Protein AF-K1YB37-F1 (afdb_monomer_lite)

pLDDT: mean 84.95, std 10.15, range [47.78, 96.25]

Sequence (85 aa):
MDRRLGLATLRPIWPGADRLENLKSHLHLMHREGLISVFFEMDLGSSWQAEFTPALLGLGFTPRILLPHAGTGDLLIFERTGESS

Radius of gyration: 12.68 Å; chains: 1; bounding box: 31×20×36 Å

Secondary structure (DSSP, 8-state):
-BTTTTEEEE---S--S-HHHHHHHHHHHHHHTT--EEEEEEETTSGGGGGGHHHHHHTT-EEEEEETTSSSSPEEEEEEEPP--

Foldseek 3Di:
DDLVVLEEEDEDPDDDVPLLVVVVVVVVVSVVSSSQKYKYKADPLDVSSCVCVVSCVVVPWDFDDWAAPPPNGIITMTMDGHDPD

Structure (mmCIF, N/CA/C/O backbone):
data_AF-K1YB37-F1
#
_entry.id   AF-K1YB37-F1
#
loop_
_atom_site.group_PDB
_atom_site.id
_atom_site.type_symbol
_atom_site.label_atom_id
_atom_site.label_alt_id
_atom_site.label_comp_id
_atom_site.label_asym_id
_atom_site.label_entity_id
_atom_site.label_seq_id
_atom_site.pdbx_PDB_ins_code
_atom_site.Cartn_x
_atom_site.Cartn_y
_atom_site.Cartn_z
_atom_site.occupancy
_atom_site.B_iso_or_equiv
_atom_site.auth_seq_id
_atom_site.auth_comp_id
_atom_site.auth_asym_id
_atom_site.auth_atom_id
_atom_site.pdbx_PDB_model_num
ATOM 1 N N . MET A 1 1 ? -6.348 11.365 1.312 1.00 68.50 1 MET A N 1
ATOM 2 C CA . MET A 1 1 ? -6.973 10.851 2.546 1.00 68.50 1 MET A CA 1
ATOM 3 C C . MET A 1 1 ? -8.406 11.331 2.548 1.00 68.50 1 MET A C 1
ATOM 5 O O . MET A 1 1 ? -8.616 12.516 2.316 1.00 68.50 1 MET A O 1
ATOM 9 N N . ASP A 1 2 ? -9.361 10.438 2.762 1.00 73.81 2 ASP A N 1
ATOM 10 C CA . ASP A 1 2 ? -10.766 10.789 2.945 1.00 73.81 2 ASP A CA 1
ATOM 11 C C . ASP A 1 2 ? -11.134 10.532 4.408 1.00 73.81 2 ASP A C 1
ATOM 13 O O . ASP A 1 2 ? -11.425 9.408 4.818 1.00 73.81 2 ASP A O 1
ATOM 17 N N . ARG A 1 3 ? -11.085 11.596 5.216 1.00 67.88 3 ARG A N 1
ATOM 18 C CA . ARG A 1 3 ? -11.396 11.531 6.651 1.00 67.88 3 ARG A CA 1
ATOM 19 C C . ARG A 1 3 ? -12.865 11.217 6.927 1.00 67.88 3 ARG A C 1
ATOM 21 O O . ARG A 1 3 ? -13.172 10.726 8.005 1.00 67.88 3 ARG A O 1
ATOM 28 N N . ARG A 1 4 ? -13.769 11.473 5.976 1.00 72.88 4 ARG A N 1
ATOM 29 C CA . ARG A 1 4 ? -15.201 11.191 6.135 1.00 72.88 4 ARG A CA 1
ATOM 30 C C . ARG A 1 4 ? -15.490 9.696 5.999 1.00 72.88 4 ARG A C 1
ATOM 32 O O . ARG A 1 4 ? -16.430 9.206 6.612 1.00 72.88 4 ARG A O 1
ATOM 39 N N . LEU A 1 5 ? -1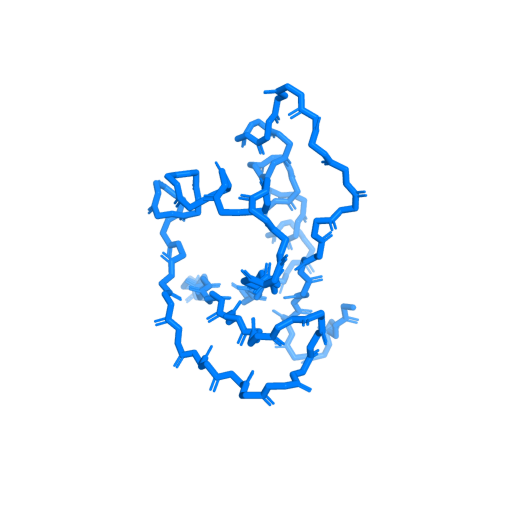4.674 8.995 5.211 1.00 74.69 5 LEU A N 1
ATOM 40 C CA . LEU A 1 5 ? -14.721 7.543 5.025 1.00 74.69 5 LEU A CA 1
ATOM 41 C C . LEU A 1 5 ? -13.717 6.782 5.910 1.00 74.69 5 LEU A C 1
ATOM 43 O O . LEU A 1 5 ? -13.667 5.558 5.849 1.00 74.69 5 LEU A O 1
ATOM 47 N N . GLY A 1 6 ? -12.904 7.484 6.709 1.00 79.88 6 GLY A N 1
ATOM 48 C CA . GLY A 1 6 ? -11.855 6.864 7.525 1.00 79.88 6 GLY A CA 1
ATOM 49 C C . GLY A 1 6 ? -10.769 6.182 6.685 1.00 79.88 6 GLY A C 1
ATOM 50 O O . GLY A 1 6 ? -10.237 5.152 7.100 1.00 79.88 6 GLY A O 1
ATOM 51 N N . LEU A 1 7 ? -10.471 6.724 5.496 1.00 84.94 7 LEU A N 1
ATOM 52 C CA . LEU A 1 7 ? -9.688 6.041 4.470 1.00 84.94 7 LEU A CA 1
ATOM 53 C C . LEU A 1 7 ? -8.412 6.783 4.055 1.00 84.94 7 LEU A C 1
ATOM 55 O O . LEU A 1 7 ? -8.405 7.990 3.783 1.00 84.94 7 LEU A O 1
ATOM 59 N N . ALA A 1 8 ? -7.326 6.032 3.913 1.00 88.94 8 ALA A N 1
ATOM 60 C CA . ALA A 1 8 ? -6.061 6.505 3.375 1.00 88.94 8 ALA A CA 1
ATOM 61 C C . ALA A 1 8 ? -5.542 5.618 2.243 1.00 88.94 8 ALA A C 1
ATOM 63 O O . ALA A 1 8 ? -5.727 4.410 2.264 1.00 88.94 8 ALA A O 1
ATOM 64 N N . THR A 1 9 ? -4.817 6.222 1.302 1.00 90.38 9 THR A N 1
ATOM 65 C CA . THR A 1 9 ? -4.089 5.506 0.249 1.00 90.38 9 THR A CA 1
ATOM 66 C C . THR A 1 9 ? -2.625 5.909 0.307 1.00 90.38 9 THR A C 1
ATOM 68 O O . THR A 1 9 ? -2.308 7.100 0.275 1.00 90.38 9 THR A O 1
ATOM 71 N N . LEU A 1 10 ? -1.748 4.917 0.388 1.00 91.06 10 LEU A N 1
ATOM 72 C CA . LEU A 1 10 ? -0.301 5.053 0.351 1.00 91.06 10 LEU A CA 1
ATOM 73 C C . LEU A 1 10 ? 0.220 4.706 -1.040 1.00 91.06 10 LEU A C 1
ATOM 75 O O . LEU A 1 10 ? -0.191 3.711 -1.636 1.00 91.06 10 LEU A O 1
ATOM 79 N N . ARG A 1 11 ? 1.148 5.530 -1.532 1.00 89.38 11 ARG A N 1
ATOM 80 C CA . ARG A 1 11 ? 1.868 5.317 -2.790 1.00 89.38 11 ARG A CA 1
ATOM 81 C C . ARG A 1 11 ? 3.370 5.404 -2.524 1.00 89.38 11 ARG A C 1
ATOM 83 O O . ARG A 1 11 ? 3.806 6.401 -1.941 1.00 89.38 11 ARG A O 1
ATOM 90 N N . PRO A 1 12 ? 4.167 4.399 -2.912 1.00 86.69 12 PRO A N 1
ATOM 91 C CA . PRO A 1 12 ? 5.611 4.457 -2.759 1.00 86.69 12 PRO A CA 1
ATOM 92 C C . PRO A 1 12 ? 6.197 5.484 -3.737 1.00 86.69 12 PRO A C 1
ATOM 94 O O . PRO A 1 12 ? 5.964 5.416 -4.938 1.00 86.69 12 PRO A O 1
ATOM 97 N N . ILE A 1 13 ? 6.977 6.436 -3.219 1.00 82.81 13 ILE A N 1
ATOM 98 C CA . ILE A 1 13 ? 7.650 7.465 -4.034 1.00 82.81 13 ILE A CA 1
ATOM 99 C C . ILE A 1 13 ? 9.148 7.202 -4.211 1.00 82.81 13 ILE A C 1
ATOM 101 O O . ILE A 1 13 ? 9.734 7.681 -5.174 1.00 82.81 13 ILE A O 1
ATOM 105 N N . TRP A 1 14 ? 9.770 6.452 -3.294 1.00 75.38 14 TRP A N 1
ATOM 106 C CA . TRP A 1 14 ? 11.195 6.119 -3.332 1.00 75.38 14 TRP A CA 1
ATOM 107 C C . TRP A 1 14 ? 11.504 4.867 -2.494 1.00 75.38 14 TRP A C 1
ATOM 109 O O . TRP A 1 14 ? 10.890 4.676 -1.437 1.00 75.38 14 TRP A O 1
ATOM 119 N N . PRO A 1 15 ? 12.486 4.041 -2.897 1.00 65.44 15 PRO A N 1
ATOM 120 C CA . PRO A 1 15 ? 13.018 2.971 -2.062 1.00 65.44 1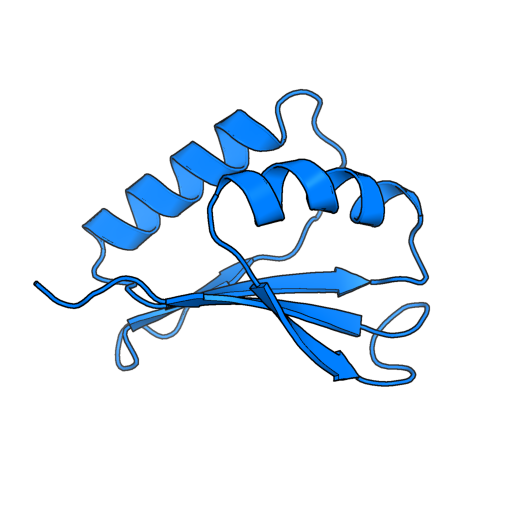5 PRO A CA 1
ATOM 121 C C . PRO A 1 15 ? 13.908 3.553 -0.950 1.00 65.44 15 PRO A C 1
ATOM 123 O O . PRO A 1 15 ? 15.122 3.640 -1.093 1.00 65.44 15 PRO A O 1
ATOM 126 N N . GLY A 1 16 ? 13.319 3.951 0.180 1.00 66.69 16 GLY A N 1
ATOM 127 C CA . GLY A 1 16 ? 14.091 4.191 1.409 1.00 66.69 16 GLY A CA 1
ATOM 128 C C . GLY A 1 16 ? 14.635 2.875 1.979 1.00 66.69 16 GLY A C 1
ATOM 129 O O . GLY A 1 16 ? 14.047 1.829 1.719 1.00 66.69 16 GLY A O 1
ATOM 130 N N . ALA A 1 17 ? 15.728 2.897 2.747 1.00 65.56 17 ALA A N 1
ATOM 131 C CA . ALA A 1 17 ? 16.236 1.697 3.429 1.00 65.56 17 ALA A CA 1
ATOM 132 C C . ALA A 1 17 ? 15.274 1.217 4.539 1.00 65.56 17 ALA A C 1
ATOM 134 O O . ALA A 1 17 ? 15.066 0.019 4.715 1.00 65.56 17 ALA A O 1
ATOM 135 N N . ASP A 1 18 ? 14.575 2.152 5.190 1.00 7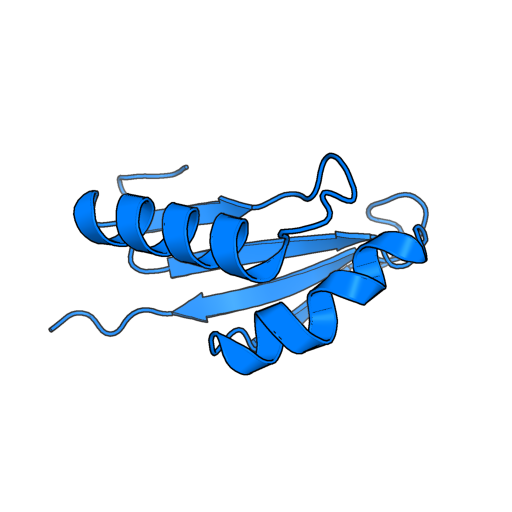2.88 18 ASP A N 1
ATOM 136 C CA . ASP A 1 18 ? 13.740 1.893 6.372 1.00 72.88 18 ASP A CA 1
ATOM 137 C C . ASP A 1 18 ? 12.250 1.737 6.027 1.00 72.88 18 ASP A C 1
ATOM 139 O O . ASP A 1 18 ? 11.363 2.340 6.635 1.00 72.88 18 ASP A O 1
ATOM 143 N N . ARG A 1 19 ? 11.942 0.936 5.000 1.00 73.00 19 ARG A N 1
ATOM 144 C CA . ARG A 1 19 ? 10.578 0.815 4.431 1.00 73.00 19 ARG A CA 1
ATOM 145 C C . ARG A 1 19 ? 9.549 0.354 5.457 1.00 73.00 19 ARG A C 1
ATOM 147 O O . ARG A 1 19 ? 8.436 0.872 5.488 1.00 73.00 19 ARG A O 1
ATOM 154 N N . LEU A 1 20 ? 9.929 -0.604 6.303 1.00 75.38 20 LEU A N 1
ATOM 155 C CA . LEU A 1 20 ? 9.052 -1.171 7.325 1.00 75.38 20 LEU A CA 1
ATOM 156 C C . LEU A 1 20 ? 8.781 -0.180 8.463 1.00 75.38 20 LEU A C 1
ATOM 158 O O . LEU A 1 20 ? 7.634 -0.032 8.880 1.00 75.38 20 LEU A O 1
ATOM 162 N N . GLU A 1 21 ? 9.813 0.493 8.972 1.00 80.81 21 GLU A N 1
ATOM 163 C CA . GLU A 1 21 ? 9.658 1.474 10.054 1.00 80.81 21 GLU A CA 1
ATOM 164 C C . GLU A 1 21 ? 8.901 2.716 9.595 1.00 80.81 21 GLU A C 1
ATOM 166 O O . GLU A 1 21 ? 8.031 3.210 10.318 1.00 80.81 21 GLU A O 1
ATOM 171 N N . ASN A 1 22 ? 9.160 3.174 8.369 1.00 83.88 22 ASN A N 1
ATOM 172 C CA . ASN A 1 22 ? 8.415 4.274 7.777 1.00 83.88 22 ASN A CA 1
ATOM 173 C C . ASN A 1 22 ? 6.930 3.902 7.632 1.00 83.88 22 ASN A C 1
ATOM 175 O O . ASN A 1 22 ? 6.060 4.626 8.118 1.00 83.88 22 ASN A O 1
ATOM 179 N N . LEU A 1 23 ? 6.633 2.716 7.084 1.00 85.12 23 LEU A N 1
ATOM 180 C CA . LEU A 1 23 ? 5.257 2.246 6.931 1.00 85.12 23 LEU A CA 1
ATOM 181 C C . LEU A 1 23 ? 4.544 2.107 8.288 1.00 85.12 23 LEU A C 1
ATOM 183 O O . LEU A 1 23 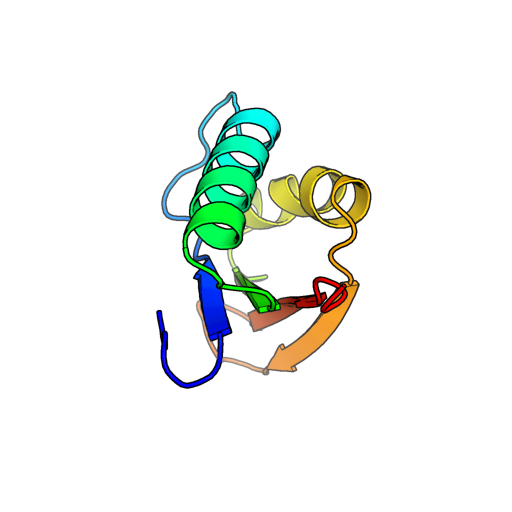? 3.420 2.581 8.434 1.00 85.12 23 LEU A O 1
ATOM 187 N N . LYS A 1 24 ? 5.207 1.551 9.313 1.00 85.88 24 LYS A N 1
ATOM 188 C CA . LYS A 1 24 ? 4.676 1.483 10.689 1.00 85.88 24 LYS A CA 1
ATOM 189 C C . LYS A 1 24 ? 4.360 2.861 11.265 1.00 85.88 24 LYS A C 1
ATOM 191 O O . LYS A 1 24 ? 3.284 3.052 11.830 1.00 85.88 24 LYS A O 1
ATOM 196 N N . SER A 1 25 ? 5.277 3.812 11.117 1.00 85.44 25 SER A N 1
ATOM 197 C CA . SER A 1 25 ? 5.104 5.173 11.635 1.00 85.44 25 SER A CA 1
ATOM 198 C C . SER A 1 25 ? 3.921 5.869 10.968 1.00 85.44 25 SER A C 1
ATOM 200 O O . SER A 1 25 ? 3.109 6.512 11.635 1.00 85.44 25 SER A O 1
ATOM 202 N N . HIS A 1 26 ? 3.775 5.674 9.658 1.00 86.25 26 HIS A N 1
ATOM 203 C CA . HIS A 1 26 ? 2.676 6.240 8.891 1.00 86.25 26 HIS A CA 1
ATOM 204 C C . HIS A 1 26 ? 1.323 5.625 9.284 1.00 86.25 26 HIS A C 1
ATOM 206 O O . HIS A 1 26 ? 0.353 6.352 9.491 1.00 86.25 26 HIS A O 1
ATOM 212 N N . LEU A 1 27 ? 1.268 4.302 9.481 1.00 85.62 27 LEU A N 1
ATOM 213 C CA . LEU A 1 27 ? 0.079 3.611 9.991 1.00 85.62 27 LEU A CA 1
ATOM 214 C C . LEU A 1 27 ? -0.315 4.084 11.393 1.00 85.62 27 LEU A C 1
ATOM 216 O O . LEU A 1 27 ? -1.498 4.277 11.664 1.00 85.62 27 LEU A O 1
ATOM 220 N N . HIS A 1 28 ? 0.660 4.285 12.283 1.00 86.19 28 HIS A N 1
ATOM 221 C CA . HIS A 1 28 ? 0.401 4.781 13.633 1.00 86.19 28 HIS A CA 1
ATOM 222 C C . HIS A 1 28 ? -0.211 6.187 13.609 1.00 86.19 28 HIS A C 1
ATOM 224 O O . HIS A 1 28 ? -1.189 6.448 14.311 1.00 86.19 28 HIS A O 1
ATOM 230 N N . LEU A 1 29 ? 0.322 7.079 12.767 1.00 85.56 29 LEU A N 1
ATOM 231 C CA . LEU A 1 29 ? -0.238 8.415 12.574 1.00 85.56 29 LEU A CA 1
ATOM 232 C C . LEU A 1 29 ? -1.672 8.346 12.029 1.00 85.56 29 LEU A C 1
ATOM 234 O O . LEU A 1 29 ? -2.565 8.968 12.594 1.00 85.56 29 LEU A O 1
ATOM 238 N N . MET A 1 30 ? -1.907 7.545 10.988 1.00 84.88 30 MET A N 1
ATOM 239 C CA . MET A 1 30 ? -3.232 7.365 10.382 1.00 84.88 30 MET A CA 1
ATOM 240 C C . MET A 1 30 ? -4.265 6.847 11.383 1.00 84.88 30 MET A C 1
ATOM 242 O O . MET A 1 30 ? -5.367 7.387 11.469 1.00 84.88 30 MET A O 1
ATOM 246 N N . HIS A 1 31 ? -3.889 5.860 12.195 1.00 83.44 31 HIS A N 1
ATOM 247 C CA . HIS A 1 31 ? -4.760 5.331 13.235 1.00 83.44 31 HIS A CA 1
ATOM 248 C C . HIS A 1 31 ? -5.134 6.401 14.271 1.00 83.44 31 HIS A C 1
ATOM 250 O O . HIS A 1 31 ? -6.307 6.537 14.614 1.00 83.44 31 HIS A O 1
ATOM 256 N N . ARG A 1 32 ? -4.170 7.224 14.713 1.00 83.19 32 ARG A N 1
ATOM 257 C CA . ARG A 1 32 ? -4.439 8.354 15.621 1.00 83.19 32 ARG A CA 1
ATOM 258 C C . ARG A 1 32 ? -5.380 9.404 15.026 1.00 83.19 32 ARG A C 1
ATOM 260 O O . ARG A 1 32 ? -6.043 10.107 15.781 1.00 83.19 32 ARG A O 1
ATOM 267 N N . GLU A 1 33 ? -5.440 9.517 13.703 1.00 81.81 33 GLU A N 1
ATOM 268 C CA . GLU A 1 33 ? -6.349 10.424 12.995 1.00 81.81 33 GLU A CA 1
ATOM 269 C C . GLU A 1 33 ? -7.721 9.804 12.668 1.00 81.81 33 GLU A C 1
ATOM 271 O O . GLU A 1 33 ? -8.539 10.450 12.013 1.00 81.81 33 GLU A O 1
ATOM 276 N N . GLY A 1 34 ? -7.993 8.569 13.109 1.00 78.94 34 GLY A N 1
ATOM 277 C CA . GLY A 1 34 ? -9.251 7.867 12.829 1.00 78.94 34 GLY A CA 1
ATOM 278 C C . GLY A 1 34 ? -9.334 7.268 11.421 1.00 78.94 34 GLY A C 1
ATOM 279 O O . GLY A 1 34 ? -10.416 6.899 10.967 1.00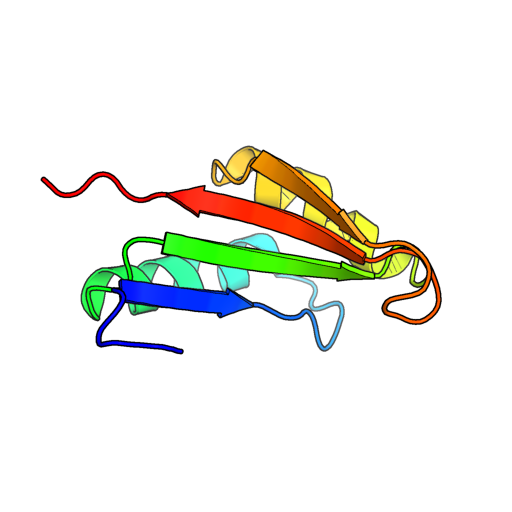 78.94 34 GLY A O 1
ATOM 280 N N . LEU A 1 35 ? -8.206 7.159 10.713 1.00 79.50 35 LEU A N 1
ATOM 281 C CA . LEU A 1 35 ? -8.125 6.489 9.416 1.00 79.50 35 LEU A CA 1
ATOM 282 C C . LEU A 1 35 ? -7.950 4.988 9.658 1.00 79.50 35 LEU A C 1
ATOM 284 O O . LEU A 1 35 ? -6.844 4.473 9.823 1.00 79.50 35 LEU A O 1
ATOM 288 N N . ILE A 1 36 ? -9.088 4.311 9.750 1.00 81.62 36 ILE A N 1
ATOM 289 C CA . ILE A 1 36 ? -9.204 2.885 10.047 1.00 81.62 36 ILE A CA 1
ATOM 290 C C . ILE A 1 36 ? -8.817 2.016 8.854 1.00 81.62 36 ILE A C 1
ATOM 292 O O . ILE A 1 36 ? -8.208 0.974 9.059 1.00 81.62 36 ILE A O 1
ATOM 296 N N . SER A 1 37 ? -9.096 2.437 7.620 1.00 88.19 37 SER A N 1
ATOM 297 C CA . SER A 1 37 ? -8.775 1.646 6.426 1.00 88.19 37 SER A CA 1
ATOM 298 C C . SER A 1 37 ? -7.645 2.278 5.626 1.00 88.19 37 SER A C 1
ATOM 300 O O . SER A 1 37 ? -7.677 3.468 5.304 1.00 88.19 37 SER A O 1
ATOM 302 N N . VAL A 1 38 ? -6.638 1.474 5.290 1.00 92.12 38 VAL A N 1
ATOM 303 C CA . VAL A 1 38 ? -5.469 1.919 4.529 1.00 92.12 38 VAL A CA 1
ATOM 304 C C . VAL A 1 38 ? -5.296 1.045 3.296 1.00 92.12 38 VAL A C 1
ATOM 306 O O . VAL A 1 38 ? -5.171 -0.175 3.401 1.00 92.12 38 VAL A O 1
ATOM 309 N N . PHE A 1 39 ? -5.234 1.681 2.132 1.00 94.50 39 PHE A N 1
ATOM 310 C CA . PHE A 1 39 ? -4.796 1.070 0.888 1.00 94.50 39 PHE A CA 1
ATOM 311 C C . PHE A 1 39 ? -3.324 1.354 0.629 1.00 94.50 39 PHE A C 1
ATOM 313 O O . PHE A 1 39 ? -2.812 2.418 0.980 1.00 94.50 39 PHE A O 1
ATOM 320 N N . PHE A 1 40 ? -2.656 0.424 -0.039 1.00 94.50 40 PHE A N 1
ATOM 321 C CA . PHE A 1 40 ? -1.332 0.630 -0.605 1.00 94.50 40 PHE A CA 1
ATOM 322 C C . PHE A 1 40 ? -1.359 0.233 -2.078 1.00 94.50 40 PHE A C 1
ATOM 324 O O . PHE A 1 40 ? -1.706 -0.899 -2.410 1.00 94.50 40 PHE A O 1
ATOM 331 N N . GLU A 1 41 ? -1.005 1.168 -2.951 1.00 95.62 41 GLU A N 1
ATOM 332 C CA . GLU A 1 41 ? -0.930 0.947 -4.394 1.00 95.62 41 GLU A CA 1
ATOM 333 C C . GLU A 1 41 ? 0.503 0.575 -4.793 1.00 95.62 41 GLU A C 1
ATOM 335 O O . GLU A 1 41 ? 1.446 1.308 -4.491 1.00 95.62 41 GLU A O 1
ATOM 340 N N . MET A 1 42 ? 0.660 -0.564 -5.467 1.00 94.69 42 MET A N 1
ATOM 341 C CA . MET A 1 42 ? 1.936 -1.090 -5.948 1.00 94.69 42 MET A CA 1
ATOM 342 C C . MET A 1 42 ? 1.886 -1.279 -7.465 1.00 94.69 42 MET A C 1
ATOM 344 O O . MET A 1 42 ? 1.107 -2.086 -7.966 1.00 94.69 42 MET A O 1
ATOM 348 N N . ASP A 1 43 ? 2.730 -0.555 -8.194 1.00 93.25 43 ASP A N 1
ATOM 349 C CA . ASP A 1 43 ? 2.907 -0.712 -9.638 1.00 93.25 43 ASP A CA 1
ATOM 350 C C . ASP A 1 43 ? 3.837 -1.898 -9.922 1.00 93.25 43 ASP A C 1
ATOM 352 O O . ASP A 1 43 ? 5.037 -1.853 -9.635 1.00 93.25 43 ASP A O 1
ATOM 356 N N . LEU A 1 44 ? 3.283 -2.963 -10.505 1.00 90.69 44 LEU A N 1
ATOM 357 C CA . LEU A 1 44 ? 4.020 -4.179 -10.851 1.00 90.69 44 LEU A CA 1
ATOM 358 C C . LEU A 1 44 ? 4.967 -3.982 -12.044 1.00 90.69 44 LEU A C 1
ATOM 360 O O . LEU A 1 44 ? 5.862 -4.801 -12.248 1.00 90.69 44 LEU A O 1
ATOM 364 N N . GLY A 1 45 ? 4.832 -2.887 -12.801 1.00 89.69 45 GLY A N 1
ATOM 365 C CA . GLY A 1 45 ? 5.820 -2.476 -13.801 1.00 89.69 45 GLY A CA 1
ATOM 366 C C . GLY A 1 45 ? 7.122 -1.946 -13.187 1.00 89.69 45 GLY A C 1
ATOM 367 O O . GLY A 1 45 ? 8.120 -1.796 -13.890 1.00 89.69 45 GLY A O 1
ATOM 368 N N . SER A 1 46 ? 7.141 -1.691 -11.874 1.00 89.06 46 SER A N 1
ATOM 369 C CA . SER A 1 46 ? 8.284 -1.150 -11.143 1.00 89.06 46 SER A CA 1
ATOM 370 C C . SER A 1 46 ? 8.824 -2.160 -10.126 1.00 89.06 46 SER A C 1
ATOM 372 O O . SER A 1 46 ? 8.389 -2.196 -8.976 1.00 89.06 46 SER A O 1
ATOM 374 N N . SER A 1 47 ? 9.830 -2.947 -10.520 1.00 88.00 47 SER A N 1
ATOM 375 C CA . SER A 1 47 ? 10.362 -4.075 -9.730 1.00 88.00 47 SER A CA 1
ATOM 376 C C . SER A 1 47 ? 10.721 -3.737 -8.277 1.00 88.00 47 SER A C 1
ATOM 378 O O . SER A 1 47 ? 10.428 -4.524 -7.380 1.00 88.00 47 SER A O 1
ATOM 380 N N . TRP A 1 48 ? 11.282 -2.555 -8.009 1.00 88.44 48 TRP A N 1
ATOM 381 C CA . TRP A 1 48 ? 11.643 -2.144 -6.646 1.00 88.44 48 TRP A CA 1
ATOM 382 C C . TRP A 1 48 ? 10.431 -1.938 -5.726 1.00 88.44 48 TRP A C 1
ATOM 384 O O . TRP A 1 48 ? 10.560 -2.037 -4.507 1.00 88.44 48 TRP A O 1
ATOM 394 N N . GLN A 1 49 ? 9.235 -1.670 -6.266 1.00 90.44 49 GLN A N 1
ATOM 395 C CA . GLN A 1 49 ? 8.029 -1.543 -5.443 1.00 90.44 49 GLN A CA 1
ATOM 396 C C . GLN A 1 49 ? 7.600 -2.896 -4.869 1.00 90.44 49 GLN A C 1
ATOM 398 O O . GLN A 1 49 ? 7.076 -2.948 -3.756 1.00 90.44 49 GLN A O 1
ATOM 403 N N . ALA A 1 50 ? 7.904 -4.002 -5.558 1.00 90.06 50 ALA A N 1
ATOM 404 C CA . ALA A 1 50 ? 7.649 -5.347 -5.049 1.00 90.06 50 ALA A CA 1
ATOM 405 C C . ALA A 1 50 ? 8.430 -5.644 -3.754 1.00 90.06 50 ALA A C 1
ATOM 407 O O . ALA A 1 50 ? 7.997 -6.481 -2.958 1.00 90.06 50 ALA A O 1
ATOM 408 N N . GLU A 1 51 ? 9.516 -4.912 -3.476 1.00 89.94 51 GLU A N 1
ATOM 409 C CA . GLU A 1 51 ? 10.285 -5.023 -2.229 1.00 89.94 51 GLU A CA 1
ATOM 410 C C . GLU A 1 51 ? 9.479 -4.609 -0.982 1.00 89.94 51 GLU A C 1
ATOM 412 O O . GLU A 1 51 ? 9.870 -4.940 0.137 1.00 89.94 51 GLU A O 1
ATOM 417 N N . PHE A 1 52 ? 8.336 -3.926 -1.138 1.00 89.56 52 PHE A N 1
ATOM 418 C CA . PHE A 1 52 ? 7.422 -3.629 -0.028 1.00 89.56 52 PHE A CA 1
ATOM 419 C C . PHE A 1 52 ? 6.549 -4.827 0.371 1.00 89.56 52 PHE A C 1
ATOM 421 O O . PHE A 1 52 ? 5.998 -4.824 1.471 1.00 89.56 52 PHE A O 1
ATOM 428 N N . THR A 1 53 ? 6.439 -5.864 -0.468 1.00 92.00 53 THR A N 1
ATOM 429 C CA . THR A 1 53 ? 5.535 -7.007 -0.239 1.00 92.00 53 THR A CA 1
ATOM 430 C C . THR A 1 53 ? 5.737 -7.672 1.128 1.00 92.00 53 THR A C 1
ATOM 432 O O . THR A 1 53 ? 4.749 -7.818 1.850 1.00 92.00 53 THR A O 1
ATOM 435 N N . PRO A 1 54 ? 6.968 -8.016 1.569 1.00 91.19 54 PRO A N 1
ATOM 436 C CA . PRO A 1 54 ? 7.158 -8.641 2.879 1.00 91.19 54 PRO A CA 1
ATOM 437 C C . PRO A 1 54 ? 6.706 -7.741 4.037 1.00 91.19 54 PRO A C 1
ATOM 439 O O . PRO A 1 54 ? 6.094 -8.216 4.993 1.00 91.19 54 PRO A O 1
ATOM 442 N N . ALA A 1 55 ? 6.962 -6.431 3.938 1.00 90.00 55 ALA A N 1
ATOM 443 C CA . ALA A 1 55 ? 6.562 -5.459 4.952 1.00 90.00 55 ALA A CA 1
ATOM 444 C C . ALA A 1 55 ? 5.038 -5.279 5.007 1.00 90.00 55 ALA A C 1
ATOM 446 O O . ALA A 1 55 ? 4.469 -5.229 6.094 1.00 90.00 55 ALA A O 1
ATOM 447 N N . LEU A 1 56 ? 4.374 -5.219 3.850 1.00 92.56 56 LEU A N 1
ATOM 448 C CA . LEU A 1 56 ? 2.919 -5.108 3.747 1.00 92.56 56 LEU A CA 1
ATOM 449 C C . LEU A 1 56 ? 2.231 -6.316 4.387 1.00 92.56 56 LEU A C 1
ATOM 451 O O . LEU A 1 56 ? 1.398 -6.146 5.280 1.00 92.56 56 LEU A O 1
ATOM 455 N N . LEU A 1 57 ? 2.638 -7.528 4.000 1.00 92.19 57 LEU A N 1
ATOM 456 C CA . LEU A 1 57 ? 2.092 -8.765 4.560 1.00 92.19 57 LEU A CA 1
ATOM 457 C C . LEU A 1 57 ? 2.323 -8.843 6.077 1.00 92.19 57 LEU A C 1
ATOM 459 O O . LEU A 1 57 ? 1.395 -9.136 6.827 1.00 92.19 57 LEU A O 1
ATOM 463 N N . GLY A 1 58 ? 3.528 -8.497 6.547 1.00 90.25 58 GLY A N 1
ATOM 464 C CA . GLY A 1 58 ? 3.856 -8.471 7.977 1.00 90.25 58 GLY A CA 1
ATOM 465 C C . GLY A 1 58 ? 3.073 -7.436 8.797 1.00 90.25 58 GLY A C 1
ATOM 466 O O . GLY A 1 58 ? 2.975 -7.572 10.014 1.00 90.25 58 GLY A O 1
ATOM 467 N N . LEU A 1 59 ? 2.495 -6.415 8.156 1.00 90.25 59 LEU A N 1
ATOM 468 C CA . LEU A 1 59 ? 1.650 -5.397 8.795 1.00 90.25 59 LEU A CA 1
ATOM 469 C C . LEU A 1 59 ? 0.146 -5.681 8.668 1.00 90.25 59 LEU A C 1
ATOM 471 O O . LEU A 1 59 ? -0.669 -4.867 9.113 1.00 90.25 59 LEU A O 1
ATOM 475 N N . GLY A 1 60 ? -0.224 -6.829 8.097 1.00 92.12 60 GLY A N 1
ATOM 476 C CA . GLY A 1 60 ? -1.614 -7.251 7.939 1.00 92.12 60 GLY A CA 1
ATOM 477 C C . GLY A 1 60 ? -2.313 -6.651 6.720 1.00 92.12 60 GLY A C 1
ATOM 478 O O . GLY A 1 60 ? -3.540 -6.658 6.663 1.00 92.12 60 GLY A O 1
ATOM 479 N N . PHE A 1 61 ? -1.563 -6.123 5.750 1.00 94.38 61 PHE A N 1
ATOM 480 C CA . PHE A 1 61 ? -2.138 -5.826 4.444 1.00 94.38 61 PHE A CA 1
ATOM 481 C C . PHE A 1 61 ? -2.399 -7.117 3.670 1.00 94.38 61 PHE A C 1
ATOM 483 O O . PHE A 1 61 ? -1.615 -8.065 3.713 1.00 94.38 61 PHE A O 1
ATOM 490 N N . THR A 1 62 ? -3.473 -7.115 2.891 1.00 95.81 62 THR A N 1
ATOM 491 C CA . THR A 1 62 ? -3.867 -8.220 2.015 1.00 95.81 62 THR A CA 1
ATOM 492 C C . THR A 1 62 ? -4.037 -7.708 0.586 1.00 95.81 62 THR A C 1
ATOM 494 O O . THR A 1 62 ? -4.599 -6.628 0.408 1.00 95.81 62 THR A O 1
ATOM 497 N N . PRO A 1 63 ? -3.549 -8.417 -0.446 1.00 95.44 63 PRO A N 1
ATOM 498 C CA . PRO A 1 63 ? -3.818 -8.045 -1.833 1.00 95.44 63 PRO A CA 1
ATOM 499 C C . PRO A 1 63 ? -5.311 -8.234 -2.134 1.00 95.44 63 PRO A C 1
ATOM 501 O O . PRO A 1 63 ? -5.871 -9.290 -1.837 1.00 95.44 63 PRO A O 1
ATOM 504 N N . ARG A 1 64 ? -5.966 -7.219 -2.707 1.00 95.12 64 ARG A N 1
ATOM 505 C CA . ARG A 1 64 ? -7.422 -7.234 -2.947 1.00 95.12 64 ARG A CA 1
ATOM 506 C C . ARG A 1 64 ? -7.819 -7.012 -4.391 1.00 95.12 64 ARG A C 1
ATOM 508 O O . ARG A 1 64 ? -8.756 -7.650 -4.859 1.00 95.12 64 ARG A O 1
ATOM 515 N N . ILE A 1 65 ? -7.143 -6.097 -5.078 1.00 94.50 65 ILE A N 1
ATOM 516 C CA . ILE A 1 65 ? -7.526 -5.677 -6.427 1.00 94.50 65 ILE A CA 1
ATOM 517 C C . ILE A 1 65 ? -6.279 -5.652 -7.297 1.00 94.50 65 ILE A C 1
ATOM 519 O O . ILE A 1 65 ? -5.267 -5.080 -6.905 1.00 94.50 65 ILE A O 1
ATOM 523 N N . LEU A 1 66 ? -6.374 -6.243 -8.483 1.00 94.94 66 LEU A N 1
ATOM 524 C CA . LEU A 1 66 ? -5.405 -6.077 -9.558 1.00 94.94 66 LEU A CA 1
ATOM 525 C C . LEU A 1 66 ? -6.084 -5.279 -10.673 1.00 94.94 66 LEU A C 1
ATOM 527 O O . LEU A 1 66 ? -7.116 -5.706 -11.190 1.00 94.94 66 LEU A O 1
ATOM 531 N N . LEU A 1 67 ? -5.529 -4.121 -11.016 1.00 92.75 67 LEU A N 1
ATOM 532 C CA . LEU A 1 67 ? -6.018 -3.266 -12.092 1.00 92.75 67 LEU A CA 1
ATOM 533 C C . LEU A 1 67 ? -5.054 -3.347 -13.281 1.00 92.75 67 LEU A C 1
ATOM 535 O O . LEU A 1 67 ? -3.917 -2.879 -13.163 1.00 92.75 67 LEU A O 1
ATOM 539 N N . PRO A 1 68 ? -5.483 -3.917 -14.419 1.00 91.88 68 PRO A N 1
ATOM 540 C CA . PRO A 1 68 ? -4.640 -3.997 -15.602 1.00 91.88 68 PRO A CA 1
ATOM 541 C C . PRO A 1 68 ? -4.300 -2.613 -16.157 1.00 91.88 68 PRO A C 1
ATOM 543 O O . PRO A 1 68 ? -5.179 -1.753 -16.240 1.00 91.88 68 PRO A O 1
ATOM 546 N N . HIS A 1 69 ? -3.048 -2.417 -16.578 1.00 85.50 69 HIS A N 1
ATOM 547 C CA . HIS A 1 69 ? -2.586 -1.200 -17.270 1.00 85.50 69 HIS A CA 1
ATOM 548 C C . HIS A 1 69 ? -2.893 0.129 -16.542 1.00 85.50 69 HIS A C 1
ATOM 550 O O . HIS A 1 69 ? -3.157 1.150 -17.179 1.00 85.50 69 HIS A O 1
ATOM 556 N N . ALA A 1 70 ? -2.875 0.120 -15.207 1.00 83.88 70 ALA A N 1
ATOM 557 C CA . ALA A 1 70 ? -3.192 1.277 -14.362 1.00 83.88 70 ALA A CA 1
ATOM 558 C C . ALA A 1 70 ? -1.947 1.986 -13.777 1.00 83.88 70 ALA A C 1
ATOM 560 O O . ALA A 1 70 ? -2.082 2.877 -12.939 1.00 83.88 70 ALA A O 1
ATOM 561 N N . GLY A 1 71 ? -0.745 1.608 -14.227 1.00 80.75 71 GLY A N 1
ATOM 56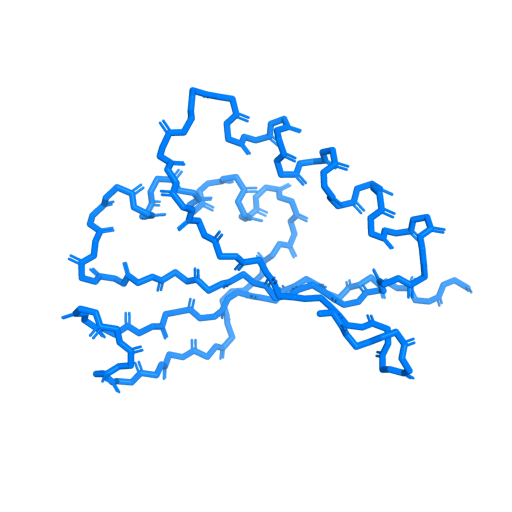2 C CA . GLY A 1 71 ? 0.539 2.252 -13.936 1.00 80.75 71 GLY A CA 1
ATOM 563 C C . GLY A 1 71 ? 1.507 2.098 -15.116 1.00 80.75 71 GLY A C 1
ATOM 564 O O . GLY A 1 71 ? 1.096 2.147 -16.274 1.00 80.75 71 GLY A O 1
ATOM 565 N N . THR A 1 72 ? 2.791 1.880 -14.835 1.00 82.38 72 THR A N 1
ATOM 566 C CA . THR A 1 72 ? 3.772 1.414 -15.835 1.00 82.38 72 THR A CA 1
ATOM 567 C C . THR A 1 72 ? 3.452 -0.019 -16.270 1.00 82.38 72 THR A C 1
ATOM 569 O O . THR A 1 72 ? 3.674 -0.388 -17.422 1.00 82.38 72 THR A O 1
ATOM 572 N N . GLY A 1 73 ? 2.903 -0.816 -15.350 1.00 87.50 73 GLY A N 1
ATOM 573 C CA . GLY A 1 73 ? 2.283 -2.110 -15.612 1.00 87.50 73 GLY A CA 1
ATOM 574 C C . GLY A 1 73 ? 0.913 -2.217 -14.941 1.00 87.50 73 GLY A C 1
ATOM 575 O O . GLY A 1 73 ? 0.124 -1.267 -14.935 1.00 87.50 73 GLY A O 1
ATOM 576 N N . ASP A 1 74 ? 0.629 -3.386 -14.375 1.00 91.75 74 ASP A N 1
ATOM 577 C CA . ASP A 1 74 ? -0.585 -3.609 -13.592 1.00 91.75 74 ASP A CA 1
ATOM 578 C C . ASP A 1 74 ? -0.434 -3.018 -12.188 1.00 91.75 74 ASP A C 1
ATOM 580 O O . ASP A 1 74 ? 0.638 -3.077 -11.582 1.00 91.75 74 ASP A O 1
ATOM 584 N N . LEU A 1 75 ? -1.519 -2.468 -11.649 1.00 93.75 75 LEU A N 1
ATOM 585 C CA . LEU A 1 75 ? -1.546 -1.907 -10.304 1.00 93.75 75 LEU A CA 1
ATOM 586 C C . LEU A 1 75 ? -2.162 -2.916 -9.335 1.00 93.75 75 LEU A C 1
ATOM 588 O O . LEU A 1 75 ? -3.335 -3.271 -9.454 1.00 93.75 75 LEU A O 1
ATOM 592 N N . LEU A 1 76 ? -1.384 -3.357 -8.353 1.00 95.69 76 LEU A N 1
ATOM 593 C CA . LEU A 1 76 ? -1.853 -4.185 -7.251 1.00 95.69 76 LEU A CA 1
ATOM 594 C C . LEU A 1 76 ? -2.209 -3.297 -6.056 1.00 95.69 76 LEU A C 1
ATOM 596 O O . LEU A 1 76 ? -1.366 -2.569 -5.532 1.00 95.69 76 LEU A O 1
ATOM 600 N N . ILE A 1 77 ? -3.456 -3.381 -5.603 1.00 95.38 77 ILE A N 1
ATOM 601 C CA . ILE A 1 77 ? -3.942 -2.682 -4.415 1.00 95.38 77 ILE A CA 1
ATOM 602 C C . ILE A 1 77 ? -3.977 -3.662 -3.250 1.00 95.38 77 ILE A C 1
ATOM 604 O O . ILE A 1 77 ? -4.709 -4.660 -3.256 1.00 95.38 77 ILE A O 1
ATOM 608 N N . PHE A 1 78 ? -3.199 -3.332 -2.230 1.00 96.25 78 PHE A N 1
ATOM 609 C CA . PHE A 1 78 ? -3.270 -3.946 -0.920 1.00 96.25 78 PHE A CA 1
ATOM 610 C C . PHE A 1 78 ? -4.223 -3.163 -0.023 1.00 96.25 78 PHE A C 1
ATOM 612 O O . PHE A 1 78 ? -4.276 -1.938 -0.086 1.00 96.25 78 PHE A O 1
ATOM 619 N N . GLU A 1 79 ? -4.916 -3.861 0.865 1.00 94.44 79 GLU A N 1
ATOM 620 C CA . GLU A 1 79 ? -5.811 -3.284 1.860 1.00 94.44 79 GLU A CA 1
ATOM 621 C C . GLU A 1 79 ? -5.467 -3.794 3.256 1.00 94.44 79 GLU A C 1
ATOM 623 O O . GLU A 1 79 ? -5.235 -4.990 3.458 1.00 94.44 79 GLU A O 1
ATOM 628 N N . ARG A 1 80 ? -5.507 -2.880 4.224 1.00 92.06 80 ARG A N 1
ATOM 629 C CA . ARG A 1 80 ? -5.531 -3.164 5.653 1.00 92.06 80 ARG A CA 1
ATOM 630 C C . ARG A 1 80 ? -6.723 -2.447 6.278 1.00 92.06 80 ARG A C 1
ATOM 632 O O . ARG A 1 80 ? -6.717 -1.222 6.395 1.00 92.06 80 ARG A O 1
ATOM 639 N N . THR A 1 81 ? -7.716 -3.209 6.716 1.00 85.56 81 THR A N 1
ATOM 640 C CA . THR A 1 81 ? -8.827 -2.712 7.533 1.00 85.56 81 THR A CA 1
ATOM 641 C C . THR A 1 81 ? -8.436 -2.753 9.006 1.00 85.56 81 THR A C 1
ATOM 643 O O . THR A 1 81 ? -8.034 -3.794 9.522 1.00 85.56 81 THR A O 1
ATOM 646 N N . GLY A 1 82 ? -8.530 -1.623 9.692 1.00 72.69 82 GLY A N 1
ATOM 647 C CA . GLY A 1 82 ? -8.485 -1.542 11.144 1.00 72.69 82 GLY A CA 1
ATOM 648 C C . GLY A 1 82 ? -9.851 -1.893 11.716 1.00 72.69 82 GLY A C 1
ATOM 649 O O . GLY A 1 82 ? -10.868 -1.392 11.238 1.00 72.69 82 GLY A O 1
ATOM 650 N N . GLU A 1 83 ? -9.885 -2.753 12.729 1.00 58.78 83 GLU A N 1
ATOM 651 C CA . GLU A 1 83 ? -11.113 -2.986 13.483 1.00 58.78 83 GLU A CA 1
ATOM 652 C C . GLU A 1 83 ? -11.516 -1.687 14.189 1.00 58.78 83 GLU A C 1
ATOM 654 O O . GLU A 1 83 ? -10.701 -1.041 14.853 1.00 58.78 83 GLU A O 1
ATOM 659 N N . SER A 1 84 ? -12.770 -1.276 14.004 1.00 47.94 84 SER A N 1
ATOM 660 C CA . SER A 1 84 ? -13.377 -0.240 14.836 1.00 47.94 84 SER A CA 1
ATOM 661 C C . SER A 1 84 ? -13.666 -0.889 16.187 1.00 47.94 84 SER A C 1
ATOM 663 O O . SER A 1 84 ? -14.597 -1.685 16.281 1.00 47.94 84 SER A O 1
ATOM 665 N N . SER A 1 85 ? -12.804 -0.650 17.179 1.00 47.78 85 SER A N 1
ATOM 666 C CA . SER A 1 85 ? -13.093 -1.015 18.573 1.00 47.78 85 SER A CA 1
ATOM 667 C C . SER A 1 85 ? -14.277 -0.224 19.117 1.00 47.78 85 SER A C 1
ATOM 669 O O . SER A 1 85 ? -14.434 0.949 18.702 1.00 47.78 85 SER A O 1
#